Protein AF-A0A1I0TSB9-F1 (afdb_monomer)

Foldseek 3Di:
DPQAPVVLVVLCVVLVHDLQQLCVLVVHGSVVSVVPRVDHDDPVVSVSSVVSSVVVSVVVVVVVD

pLDDT: mean 85.25, std 9.1, range [49.19, 92.56]

Nearest PDB structures (foldseek):
  4pu8-assembly1_A  TM=7.003E-01  e=2.184E-01  Shewanella oneidensis MR-1
  4pu8-assembly1_B  T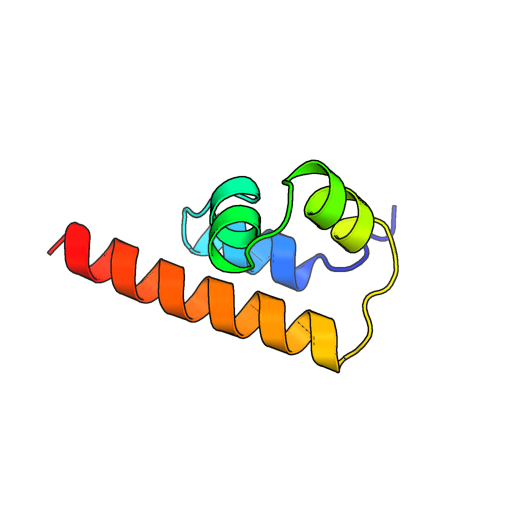M=7.054E-01  e=2.48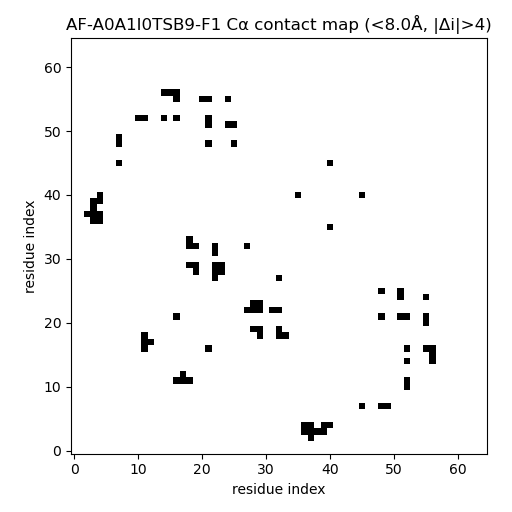3E-01  Shewanella oneidensis MR-1
  4pu7-assembly1_B  TM=7.023E-01  e=2.822E-01  Shewanella oneidensis MR-1
  4ghj-assembly1_A  TM=7.891E-01  e=7.372E-01  Vibrio vulnificus CMCP6
  4f8d-assembly1_A  TM=7.870E-01  e=1.491E+00  Enterobacter sp. RFL1396

Mean predicted aligned error: 4.67 Å

Secondary structure (DSSP, 8-state):
---TTHHHHHHHHHTT--HHHHHHHTTS-HHHHHHHTTSPPPHHHHHHHHHHHHHHHHHHHHH--

Structure (mmCIF, N/CA/C/O backbone):
data_AF-A0A1I0TSB9-F1
#
_entry.id   AF-A0A1I0TSB9-F1
#
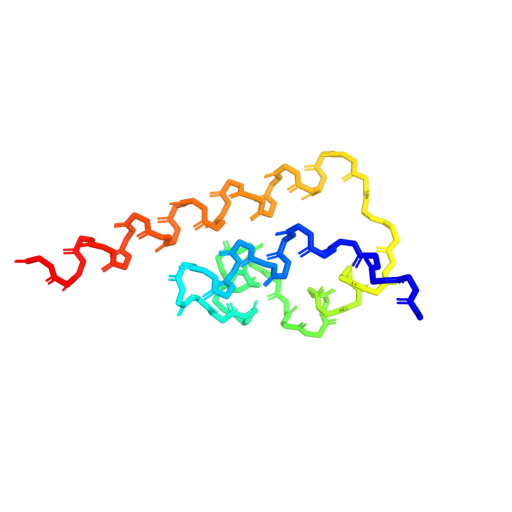loop_
_atom_site.group_PDB
_atom_site.id
_atom_site.type_symbol
_atom_site.label_atom_id
_atom_site.label_alt_id
_atom_site.label_comp_id
_atom_site.label_asym_id
_atom_site.label_entity_id
_atom_site.label_seq_id
_atom_site.pdbx_PDB_ins_code
_atom_site.Cartn_x
_atom_site.Cartn_y
_atom_site.Cartn_z
_atom_site.occupancy
_atom_site.B_iso_or_equiv
_atom_site.auth_seq_id
_atom_site.auth_comp_id
_atom_site.auth_asym_id
_atom_site.auth_atom_id
_atom_site.pdbx_PDB_model_num
ATOM 1 N N . MET A 1 1 ? 12.015 -20.321 -0.636 1.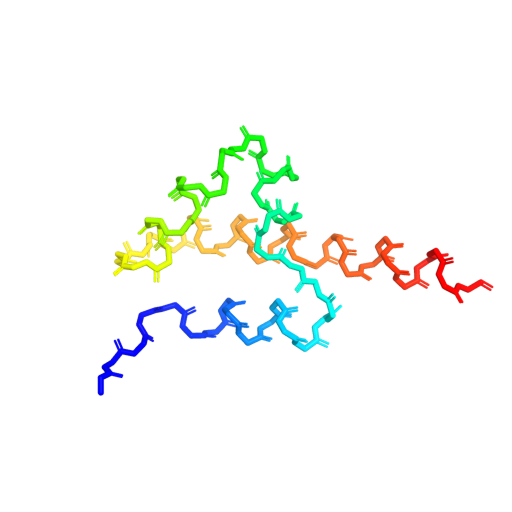00 49.19 1 MET A N 1
ATOM 2 C CA . MET A 1 1 ? 11.815 -19.230 -1.621 1.00 49.19 1 MET A CA 1
ATOM 3 C C . MET A 1 1 ? 12.008 -17.895 -0.917 1.00 49.19 1 MET A C 1
ATOM 5 O O . MET A 1 1 ? 11.255 -17.610 0.005 1.00 49.19 1 MET A O 1
ATOM 9 N N . VAL A 1 2 ? 13.019 -17.110 -1.298 1.00 52.31 2 VAL A N 1
ATOM 10 C CA . VAL A 1 2 ? 13.291 -15.788 -0.702 1.00 52.31 2 VAL A CA 1
ATOM 11 C C . VAL A 1 2 ? 12.151 -14.841 -1.081 1.00 52.31 2 VAL A C 1
ATOM 13 O O . VAL A 1 2 ? 12.041 -14.426 -2.236 1.00 52.31 2 VAL A O 1
ATOM 16 N N . LYS A 1 3 ? 11.259 -14.542 -0.133 1.00 59.03 3 LYS A N 1
ATOM 17 C CA . LYS A 1 3 ? 10.200 -13.549 -0.330 1.00 59.03 3 LYS A CA 1
ATOM 18 C C . LYS A 1 3 ? 10.845 -12.167 -0.303 1.00 59.03 3 LYS A C 1
ATOM 20 O O . LYS A 1 3 ? 11.128 -11.618 0.754 1.00 59.03 3 LYS A O 1
ATOM 25 N N . ARG A 1 4 ? 11.117 -11.616 -1.485 1.00 72.56 4 ARG A N 1
ATOM 26 C CA . ARG A 1 4 ? 11.522 -10.214 -1.622 1.00 72.56 4 ARG A CA 1
ATOM 27 C C . ARG A 1 4 ? 10.378 -9.327 -1.121 1.00 72.56 4 ARG A C 1
ATOM 29 O O . ARG A 1 4 ? 9.210 -9.615 -1.390 1.00 72.56 4 ARG A O 1
ATOM 36 N N . ASN A 1 5 ? 10.722 -8.281 -0.373 1.00 79.19 5 ASN A N 1
ATOM 37 C CA . ASN A 1 5 ? 9.776 -7.338 0.236 1.00 79.19 5 ASN A CA 1
ATOM 38 C C . ASN A 1 5 ? 8.785 -7.984 1.228 1.00 79.19 5 ASN A C 1
ATOM 40 O O . ASN A 1 5 ? 7.635 -7.549 1.322 1.00 79.19 5 ASN A O 1
ATOM 44 N N . ASP A 1 6 ? 9.216 -9.019 1.964 1.00 81.31 6 ASP A N 1
ATOM 45 C CA . ASP A 1 6 ? 8.377 -9.672 2.983 1.00 81.31 6 ASP A CA 1
ATOM 46 C C . ASP A 1 6 ? 7.927 -8.695 4.076 1.00 81.31 6 ASP A C 1
ATOM 48 O O . ASP A 1 6 ? 6.781 -8.772 4.506 1.00 81.31 6 ASP A O 1
ATOM 52 N N . ASP A 1 7 ? 8.767 -7.718 4.434 1.00 84.44 7 ASP A N 1
ATOM 53 C CA . ASP A 1 7 ? 8.435 -6.679 5.418 1.00 84.44 7 ASP A CA 1
ATOM 54 C C . ASP A 1 7 ? 7.146 -5.939 5.045 1.00 84.44 7 ASP A C 1
ATOM 56 O O . ASP A 1 7 ? 6.237 -5.830 5.855 1.00 84.44 7 ASP A O 1
ATOM 60 N N . ILE A 1 8 ? 7.011 -5.513 3.783 1.00 85.94 8 ILE A N 1
ATOM 61 C CA . ILE A 1 8 ? 5.811 -4.816 3.298 1.00 85.94 8 ILE A CA 1
ATOM 62 C C . ILE A 1 8 ? 4.602 -5.744 3.321 1.00 85.94 8 ILE A C 1
ATOM 64 O O . ILE A 1 8 ? 3.524 -5.359 3.768 1.00 85.94 8 ILE A O 1
ATOM 68 N N . ARG A 1 9 ? 4.773 -6.992 2.873 1.00 84.81 9 ARG A N 1
ATOM 69 C CA . ARG A 1 9 ? 3.687 -7.984 2.895 1.00 84.81 9 ARG A CA 1
ATOM 70 C C . ARG A 1 9 ? 3.216 -8.263 4.320 1.00 84.81 9 ARG A C 1
ATOM 72 O O . ARG A 1 9 ? 2.031 -8.521 4.524 1.00 84.81 9 ARG A O 1
ATOM 79 N N . ARG A 1 10 ? 4.137 -8.240 5.282 1.00 87.19 10 ARG A N 1
ATOM 80 C CA . ARG A 1 10 ? 3.857 -8.412 6.703 1.00 87.19 10 ARG A CA 1
ATOM 81 C C . ARG A 1 10 ? 3.143 -7.194 7.267 1.00 87.19 10 ARG A C 1
ATOM 83 O O . ARG A 1 10 ? 2.062 -7.377 7.802 1.00 87.19 10 ARG A O 1
ATOM 90 N N . SER A 1 11 ? 3.658 -5.984 7.050 1.00 87.62 11 SER A N 1
ATOM 91 C CA . SER A 1 11 ? 3.029 -4.745 7.521 1.00 87.62 11 SER A CA 1
ATOM 92 C C . SER A 1 11 ? 1.607 -4.573 6.993 1.00 87.62 11 SER A C 1
ATOM 94 O O . SER A 1 11 ? 0.723 -4.200 7.756 1.00 87.62 11 SER A O 1
ATOM 96 N N . ILE A 1 12 ? 1.356 -4.906 5.721 1.00 88.25 12 ILE A N 1
ATOM 97 C CA . ILE A 1 12 ? 0.004 -4.912 5.141 1.00 88.25 12 ILE A CA 1
ATOM 98 C C . ILE A 1 12 ? -0.897 -5.896 5.898 1.00 88.25 12 ILE A C 1
ATOM 100 O O . ILE A 1 12 ? -1.969 -5.514 6.356 1.00 88.25 12 ILE A O 1
ATOM 104 N N . ARG A 1 13 ? -0.442 -7.144 6.084 1.00 86.94 13 ARG A N 1
ATOM 105 C CA . ARG A 1 13 ? -1.223 -8.188 6.767 1.00 86.94 13 ARG A CA 1
ATOM 106 C C . ARG A 1 13 ? -1.491 -7.854 8.236 1.00 86.94 13 ARG A C 1
ATOM 108 O O . ARG A 1 13 ? -2.608 -8.041 8.694 1.00 86.94 13 ARG A O 1
ATOM 115 N N . GLU A 1 14 ? -0.484 -7.377 8.960 1.00 87.75 14 GLU A N 1
ATOM 116 C CA . GLU A 1 14 ? -0.591 -6.987 10.374 1.00 87.75 14 GLU A CA 1
ATOM 117 C C . GLU A 1 14 ? -1.498 -5.773 10.576 1.00 87.75 14 GLU A C 1
ATOM 119 O O . GLU A 1 14 ? -2.102 -5.630 11.632 1.00 87.75 14 GLU A O 1
ATOM 124 N N . SER A 1 15 ? -1.608 -4.909 9.567 1.00 85.88 15 SER A N 1
ATOM 125 C CA . SER A 1 15 ? -2.498 -3.746 9.604 1.00 85.88 15 SER A CA 1
ATOM 126 C C . SER A 1 15 ? -3.927 -4.074 9.165 1.00 85.88 15 SER A C 1
ATOM 128 O O . SER A 1 15 ? -4.749 -3.170 9.115 1.00 85.88 15 SER A O 1
ATOM 130 N N . GLY A 1 16 ? -4.223 -5.326 8.792 1.00 86.19 16 GLY A N 1
ATOM 131 C CA . GLY A 1 16 ? -5.521 -5.701 8.219 1.00 86.19 16 GLY A CA 1
ATOM 132 C C . GLY A 1 16 ? -5.776 -5.109 6.828 1.00 86.19 16 GLY A C 1
ATOM 133 O O . GLY A 1 16 ? -6.893 -5.166 6.325 1.00 86.19 16 GLY A O 1
ATOM 134 N N . LEU A 1 17 ? -4.746 -4.547 6.189 1.00 88.56 17 LEU A N 1
ATOM 135 C CA . LEU A 1 17 ? -4.865 -3.910 4.888 1.00 88.56 17 LEU A CA 1
ATOM 136 C C . LEU A 1 17 ? -4.730 -4.933 3.754 1.00 88.56 17 LEU A C 1
ATOM 138 O O . LEU A 1 17 ? -4.172 -6.024 3.900 1.00 88.56 17 LEU A O 1
ATOM 142 N N . HIS A 1 18 ? -5.191 -4.545 2.571 1.00 89.81 18 HIS A N 1
ATOM 143 C CA . HIS A 1 18 ? -5.033 -5.298 1.339 1.00 89.81 18 HIS A CA 1
ATOM 144 C C . HIS A 1 18 ? -4.040 -4.604 0.405 1.00 89.81 18 HIS A C 1
ATOM 146 O O . HIS A 1 18 ? -3.864 -3.389 0.438 1.00 89.81 18 HIS A O 1
ATOM 152 N N . GLN A 1 19 ? -3.395 -5.389 -0.461 1.00 89.75 19 GLN A N 1
ATOM 153 C CA . GLN A 1 19 ? -2.413 -4.879 -1.427 1.00 89.75 19 GLN A CA 1
ATOM 154 C C . GLN A 1 19 ? -3.031 -3.866 -2.400 1.00 89.75 19 GLN A C 1
ATOM 156 O O . GLN A 1 19 ? -2.366 -2.900 -2.764 1.00 89.75 19 GLN A O 1
ATOM 161 N N . TRP A 1 20 ? -4.297 -4.063 -2.775 1.00 90.44 20 TRP A N 1
ATOM 162 C CA . TRP A 1 20 ? -5.029 -3.137 -3.633 1.00 90.44 20 TRP A CA 1
ATOM 163 C C . TRP A 1 20 ? -5.266 -1.775 -2.965 1.00 90.44 20 TRP A C 1
ATOM 165 O O . TRP A 1 20 ? -5.126 -0.774 -3.650 1.00 90.44 20 TRP A O 1
ATOM 175 N N . MET A 1 21 ? -5.500 -1.708 -1.644 1.00 90.81 21 MET A N 1
ATOM 176 C CA . MET A 1 21 ? -5.678 -0.427 -0.933 1.00 90.81 21 MET A CA 1
ATOM 177 C C . MET A 1 21 ? -4.407 0.418 -0.978 1.00 90.81 21 MET A C 1
ATOM 179 O O . MET A 1 21 ? -4.448 1.612 -1.251 1.00 90.81 21 MET A O 1
ATOM 183 N N . VAL A 1 22 ? -3.251 -0.218 -0.773 1.00 91.12 22 VAL A N 1
ATOM 184 C CA . VAL A 1 22 ? -1.953 0.463 -0.878 1.00 91.12 22 VAL A CA 1
ATOM 185 C C . VAL A 1 22 ? -1.690 0.912 -2.315 1.00 91.12 22 VAL A C 1
ATOM 187 O O . VAL A 1 22 ? -1.173 2.002 -2.534 1.00 91.12 22 VAL A O 1
ATOM 190 N N . ALA A 1 23 ? -2.047 0.085 -3.302 1.00 91.75 23 ALA A N 1
ATOM 191 C CA . ALA A 1 23 ? -1.917 0.444 -4.710 1.00 91.75 23 ALA A CA 1
ATOM 192 C C . ALA A 1 23 ? -2.801 1.650 -5.075 1.00 91.75 23 ALA A C 1
ATOM 194 O O . ALA A 1 23 ? -2.318 2.576 -5.722 1.00 91.75 23 ALA A O 1
ATOM 195 N N . GLU A 1 24 ? -4.049 1.664 -4.607 1.00 92.31 24 GLU A N 1
ATOM 196 C CA . GLU A 1 24 ? -5.009 2.749 -4.816 1.00 92.31 24 GLU A CA 1
ATOM 197 C C . GLU A 1 24 ? -4.540 4.057 -4.168 1.00 92.31 24 GLU A C 1
ATOM 199 O O . GLU A 1 24 ? -4.512 5.084 -4.842 1.00 92.31 24 GLU A O 1
ATOM 204 N N . HIS A 1 25 ? -4.049 4.006 -2.923 1.00 91.25 25 HIS A N 1
ATOM 205 C CA . HIS A 1 25 ? -3.466 5.166 -2.227 1.00 91.25 25 HIS A CA 1
ATOM 206 C C . HIS A 1 25 ? -2.252 5.747 -2.956 1.00 91.25 25 HIS A C 1
ATOM 208 O O . HIS A 1 25 ? -2.059 6.956 -3.019 1.00 91.25 25 HIS A O 1
ATOM 214 N N . LEU A 1 26 ? -1.438 4.878 -3.557 1.00 89.62 26 LEU A N 1
ATOM 215 C CA . LEU A 1 26 ? -0.285 5.271 -4.369 1.00 89.62 26 LEU A CA 1
ATOM 216 C C . LEU A 1 26 ? -0.663 5.704 -5.798 1.00 89.62 26 LEU A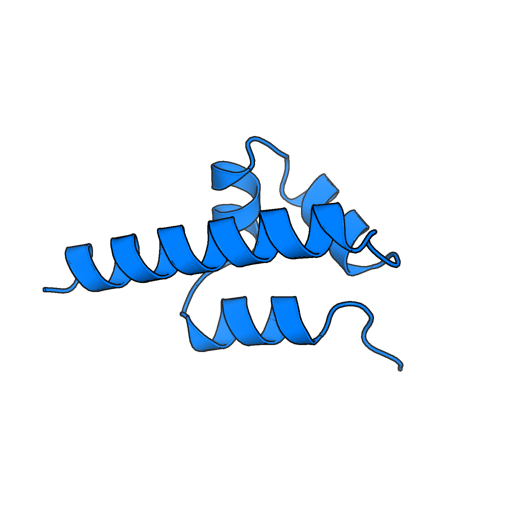 C 1
ATOM 218 O O . LEU A 1 26 ? 0.226 6.067 -6.569 1.00 89.62 26 LEU A O 1
ATOM 222 N N . GLY A 1 27 ? -1.942 5.639 -6.184 1.00 91.44 27 GLY A N 1
ATOM 223 C CA . GLY A 1 27 ? -2.408 5.979 -7.531 1.00 91.44 27 GLY A CA 1
ATOM 224 C C . GLY A 1 27 ? -1.930 5.011 -8.620 1.00 91.44 27 GLY A C 1
ATOM 225 O O . GLY A 1 27 ? -1.808 5.393 -9.784 1.00 91.44 27 GLY A O 1
ATOM 226 N N . ILE A 1 28 ? -1.619 3.761 -8.263 1.00 92.38 28 ILE A N 1
ATOM 227 C CA . ILE A 1 28 ? -1.134 2.727 -9.186 1.00 92.38 28 ILE A CA 1
ATOM 228 C C . ILE A 1 28 ? -2.092 1.537 -9.255 1.00 92.38 28 ILE A C 1
ATOM 230 O O . ILE A 1 28 ? -2.870 1.264 -8.349 1.00 92.38 28 ILE A O 1
ATOM 234 N N . SER A 1 29 ? -1.994 0.753 -10.330 1.00 91.50 29 SER A N 1
ATOM 235 C CA . SER A 1 29 ? -2.750 -0.500 -10.421 1.00 91.50 29 SER A CA 1
ATOM 236 C C . SER A 1 29 ? -2.219 -1.564 -9.450 1.00 91.50 29 SER A C 1
ATOM 238 O O . SER A 1 29 ? -1.006 -1.684 -9.241 1.00 91.50 29 SER A O 1
ATOM 240 N N . GLU A 1 30 ? -3.106 -2.423 -8.940 1.00 89.19 30 GLU A N 1
ATOM 241 C CA . GLU A 1 30 ? -2.733 -3.588 -8.121 1.00 89.19 30 GLU A CA 1
ATOM 242 C C . GLU A 1 30 ? -1.717 -4.494 -8.841 1.00 89.19 30 GLU A C 1
ATOM 244 O O . GLU A 1 30 ? -0.784 -5.021 -8.230 1.00 89.19 30 GLU A O 1
ATOM 249 N N . ALA A 1 31 ? -1.836 -4.635 -10.165 1.00 89.06 31 ALA A N 1
ATOM 250 C CA . ALA A 1 31 ? -0.892 -5.401 -10.972 1.00 89.06 31 ALA A CA 1
ATOM 251 C C . ALA A 1 31 ? 0.516 -4.778 -10.960 1.00 89.06 31 ALA A C 1
ATOM 253 O O . ALA A 1 31 ? 1.514 -5.501 -10.912 1.00 89.06 31 ALA A O 1
ATOM 254 N N . THR A 1 32 ? 0.621 -3.445 -10.987 1.00 89.81 32 THR A N 1
ATOM 255 C CA . THR A 1 32 ? 1.896 -2.726 -10.837 1.00 89.81 32 THR A CA 1
ATOM 256 C C . THR A 1 32 ? 2.493 -2.987 -9.460 1.00 89.81 32 THR A C 1
ATOM 258 O O . THR A 1 32 ? 3.654 -3.387 -9.363 1.00 89.81 32 THR A O 1
ATOM 261 N N . PHE A 1 33 ? 1.685 -2.857 -8.409 1.00 90.44 33 PHE A N 1
ATOM 262 C CA . PHE A 1 33 ? 2.134 -3.095 -7.041 1.00 90.44 33 PHE A CA 1
ATOM 263 C C . PHE A 1 33 ? 2.575 -4.550 -6.819 1.00 90.44 33 PHE A C 1
ATOM 265 O O . 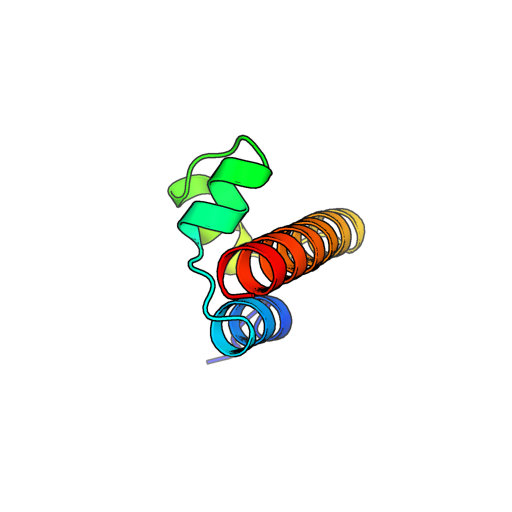PHE A 1 33 ? 3.646 -4.819 -6.279 1.00 90.44 33 PHE A O 1
ATOM 272 N N . THR A 1 34 ? 1.824 -5.514 -7.350 1.00 87.25 34 THR A N 1
ATOM 273 C CA . THR A 1 34 ? 2.179 -6.939 -7.299 1.00 87.25 34 THR A CA 1
ATOM 274 C C . THR A 1 34 ? 3.507 -7.218 -8.004 1.00 87.25 34 THR A C 1
ATOM 276 O O . THR A 1 34 ? 4.313 -8.008 -7.504 1.00 87.25 34 THR A O 1
ATOM 279 N N . ARG A 1 35 ? 3.776 -6.565 -9.146 1.00 88.06 35 ARG A N 1
ATOM 280 C CA . ARG A 1 35 ? 5.080 -6.655 -9.829 1.00 88.06 35 ARG A CA 1
ATOM 281 C C . ARG A 1 35 ? 6.195 -6.084 -8.959 1.00 88.06 35 ARG A C 1
ATOM 283 O O . ARG A 1 35 ? 7.221 -6.744 -8.813 1.00 88.06 35 ARG A O 1
ATOM 290 N N . TRP A 1 36 ? 5.974 -4.936 -8.320 1.00 88.44 36 TRP A N 1
ATOM 291 C CA . TRP A 1 36 ? 6.947 -4.341 -7.400 1.00 88.44 36 TRP A CA 1
ATOM 292 C C . TRP A 1 36 ? 7.266 -5.262 -6.224 1.00 88.44 36 TRP A C 1
ATOM 294 O O . TRP A 1 36 ? 8.427 -5.425 -5.871 1.00 88.44 36 TRP A O 1
ATOM 304 N N . LEU A 1 37 ? 6.268 -5.953 -5.670 1.00 85.38 37 LEU A N 1
ATOM 305 C CA . LEU A 1 37 ? 6.467 -6.929 -4.597 1.00 85.38 37 LEU A CA 1
ATOM 306 C C . LEU A 1 37 ? 7.170 -8.227 -5.042 1.00 85.38 37 LEU A C 1
ATOM 308 O O . LEU A 1 37 ? 7.476 -9.068 -4.192 1.00 85.38 37 LEU A O 1
ATOM 312 N N . ARG A 1 38 ? 7.372 -8.448 -6.347 1.00 85.00 38 ARG A N 1
ATOM 313 C CA . ARG A 1 38 ? 8.125 -9.593 -6.897 1.00 85.00 38 ARG A CA 1
ATOM 314 C C . ARG A 1 38 ? 9.574 -9.227 -7.224 1.00 85.00 38 ARG A C 1
ATOM 316 O O . ARG A 1 38 ? 10.432 -10.108 -7.200 1.00 85.00 38 ARG A O 1
ATOM 323 N N . THR A 1 39 ? 9.840 -7.958 -7.517 1.00 81.81 39 THR A N 1
ATOM 324 C CA . THR A 1 39 ? 11.171 -7.414 -7.815 1.00 81.81 39 THR A CA 1
ATOM 325 C C . THR A 1 39 ? 11.786 -6.744 -6.587 1.00 81.81 39 THR A C 1
ATOM 327 O O . THR A 1 39 ? 11.091 -6.409 -5.633 1.00 81.81 39 THR A O 1
ATOM 330 N N . GLU A 1 40 ? 13.099 -6.536 -6.576 1.00 76.94 40 GLU A N 1
ATOM 331 C CA . GLU A 1 40 ? 13.718 -5.702 -5.542 1.00 76.94 40 GLU A CA 1
ATOM 332 C C . GLU A 1 40 ? 13.292 -4.242 -5.751 1.00 76.94 40 GLU A C 1
ATOM 334 O O . GLU A 1 40 ? 13.411 -3.704 -6.852 1.00 76.94 40 GLU A O 1
ATOM 339 N N . MET A 1 41 ? 12.708 -3.626 -4.722 1.00 80.56 41 MET A N 1
ATOM 340 C CA . MET A 1 41 ? 12.348 -2.209 -4.768 1.00 80.56 41 MET A CA 1
ATOM 341 C C . MET A 1 41 ? 13.535 -1.371 -4.314 1.00 80.56 41 MET A C 1
ATOM 343 O O . MET A 1 41 ? 14.246 -1.753 -3.387 1.00 80.56 41 MET A O 1
ATOM 347 N N . SER A 1 42 ? 13.709 -0.198 -4.925 1.00 84.44 42 SER A N 1
ATOM 348 C CA . SER A 1 42 ? 14.640 0.794 -4.393 1.00 84.44 42 SER A CA 1
ATOM 349 C C . SER A 1 42 ? 14.207 1.226 -2.990 1.00 84.44 42 SER A C 1
ATOM 351 O O . SER A 1 42 ? 13.019 1.211 -2.651 1.00 84.44 42 SER A O 1
ATOM 353 N N . SER A 1 43 ? 15.173 1.648 -2.176 1.00 82.56 43 SER A N 1
ATOM 354 C CA . SER A 1 43 ? 14.946 2.108 -0.802 1.00 82.56 43 SER A CA 1
ATOM 355 C C . SER A 1 43 ? 13.908 3.233 -0.722 1.00 82.56 43 SER A C 1
ATOM 357 O O . SER A 1 43 ? 13.118 3.285 0.216 1.00 82.5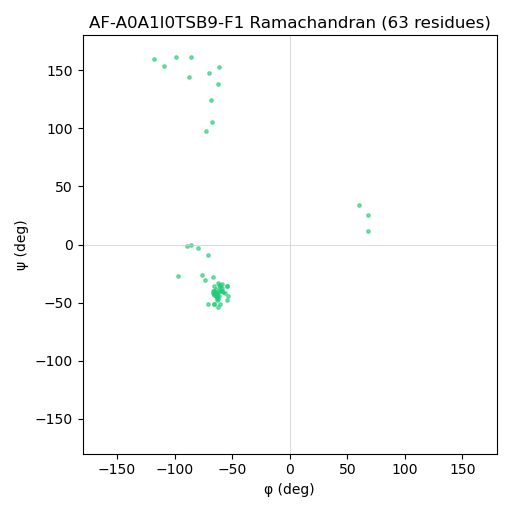6 43 SER A O 1
ATOM 359 N N . GLU A 1 44 ? 13.885 4.110 -1.726 1.00 86.69 44 GLU A N 1
ATOM 360 C CA . GLU A 1 44 ? 12.913 5.196 -1.862 1.00 86.69 44 GLU A CA 1
ATOM 361 C C . GLU A 1 44 ? 11.491 4.668 -2.081 1.00 86.69 44 GLU A C 1
ATOM 363 O O . GLU A 1 44 ? 10.591 4.995 -1.313 1.00 86.69 44 GLU A O 1
ATOM 368 N N . ARG A 1 45 ? 11.296 3.761 -3.049 1.00 86.38 45 ARG A N 1
ATOM 369 C CA . ARG A 1 45 ? 9.981 3.149 -3.299 1.00 86.38 45 ARG A CA 1
ATOM 370 C C . ARG A 1 45 ? 9.494 2.357 -2.094 1.00 86.38 45 ARG A C 1
ATOM 372 O O . ARG A 1 45 ? 8.322 2.433 -1.747 1.00 86.38 45 ARG A O 1
ATOM 379 N N . LYS A 1 46 ? 10.389 1.619 -1.428 1.00 87.94 46 LYS A N 1
ATOM 380 C CA . LYS A 1 46 ? 10.053 0.877 -0.205 1.00 87.94 46 LYS A CA 1
ATOM 381 C C . LYS A 1 46 ? 9.532 1.816 0.888 1.00 87.94 46 LYS A C 1
ATOM 383 O O . LYS A 1 46 ? 8.575 1.458 1.567 1.00 87.94 46 LYS A O 1
ATOM 388 N N . ARG A 1 47 ? 10.133 3.003 1.028 1.00 88.69 47 ARG A N 1
ATOM 389 C CA . ARG A 1 47 ? 9.700 4.039 1.974 1.00 88.69 47 ARG A CA 1
ATOM 390 C C . ARG A 1 47 ? 8.321 4.584 1.618 1.00 88.69 47 ARG A C 1
ATOM 392 O O . ARG A 1 47 ? 7.440 4.493 2.454 1.00 88.69 47 ARG A O 1
ATOM 399 N N . MET A 1 48 ? 8.106 4.997 0.366 1.00 89.69 48 MET A N 1
ATOM 400 C CA . MET A 1 48 ? 6.795 5.483 -0.099 1.00 89.69 48 MET A CA 1
ATOM 401 C C . MET A 1 48 ? 5.670 4.480 0.184 1.00 89.69 48 MET A C 1
ATOM 403 O O . MET A 1 48 ? 4.604 4.845 0.665 1.00 89.69 48 MET A O 1
ATOM 407 N N . VAL A 1 49 ? 5.920 3.195 -0.086 1.00 90.25 49 VAL A N 1
ATOM 408 C CA . VAL A 1 49 ? 4.952 2.124 0.186 1.00 90.25 49 VAL A CA 1
ATOM 409 C C . VAL A 1 49 ? 4.705 1.961 1.686 1.00 90.25 49 VAL A C 1
ATOM 411 O O . VAL A 1 49 ? 3.573 1.731 2.098 1.00 90.25 49 VAL A O 1
ATOM 414 N N . MET A 1 50 ? 5.750 2.056 2.508 1.00 89.44 50 MET A N 1
ATOM 415 C CA . MET A 1 50 ? 5.621 1.951 3.960 1.00 89.44 50 MET A CA 1
ATOM 416 C C . MET A 1 50 ? 4.842 3.127 4.550 1.00 89.44 50 MET A C 1
ATOM 418 O O . MET A 1 50 ? 3.987 2.908 5.403 1.00 89.44 50 MET A O 1
ATOM 422 N N . ASP A 1 51 ? 5.097 4.340 4.067 1.00 92.00 51 ASP A N 1
ATOM 423 C CA . ASP A 1 51 ? 4.396 5.549 4.495 1.00 92.00 51 ASP A CA 1
ATOM 424 C C . ASP A 1 51 ? 2.904 5.450 4.140 1.00 92.00 51 ASP A C 1
ATOM 426 O O . ASP A 1 51 ? 2.059 5.603 5.020 1.00 92.00 51 ASP A O 1
ATOM 430 N N . ALA A 1 52 ? 2.580 5.021 2.913 1.00 92.56 52 ALA A N 1
ATOM 431 C CA . ALA A 1 52 ? 1.205 4.745 2.490 1.00 92.56 52 ALA A CA 1
ATOM 432 C C . ALA A 1 52 ? 0.499 3.710 3.389 1.00 92.56 52 ALA A C 1
ATOM 434 O O . ALA A 1 52 ? -0.659 3.880 3.760 1.00 92.56 52 ALA A O 1
ATOM 435 N N . ILE A 1 53 ? 1.195 2.638 3.785 1.00 91.38 53 ILE A N 1
ATOM 436 C CA . ILE A 1 53 ? 0.649 1.630 4.710 1.00 91.38 53 ILE A CA 1
ATOM 437 C C . ILE A 1 53 ? 0.366 2.238 6.086 1.00 91.38 53 ILE A C 1
ATOM 439 O O . ILE A 1 53 ? -0.660 1.922 6.685 1.00 91.38 53 ILE A O 1
ATOM 443 N N . GLN A 1 54 ? 1.260 3.082 6.608 1.00 91.50 54 GLN A N 1
ATOM 444 C CA . GLN A 1 54 ? 1.069 3.727 7.910 1.00 91.50 54 GLN A CA 1
ATOM 445 C C . GLN A 1 54 ? -0.101 4.712 7.894 1.00 91.50 54 GLN A C 1
ATOM 447 O O . GLN A 1 54 ? -0.863 4.752 8.859 1.00 91.50 54 GLN A O 1
ATOM 452 N N . GLU A 1 55 ? -0.263 5.475 6.815 1.00 92.12 55 GLU A N 1
ATOM 453 C CA . GLU A 1 55 ? -1.402 6.377 6.622 1.00 92.12 55 GLU A CA 1
ATOM 454 C C . GLU A 1 55 ? -2.716 5.596 6.572 1.00 92.12 55 GLU A C 1
ATOM 456 O O . GLU A 1 55 ? -3.584 5.816 7.416 1.00 92.12 55 GLU A O 1
ATOM 461 N N . LEU A 1 56 ? -2.813 4.587 5.701 1.00 91.56 56 LEU A N 1
ATOM 462 C CA . LEU A 1 56 ? -3.999 3.731 5.596 1.00 91.56 56 LEU A CA 1
ATOM 463 C C . LEU A 1 56 ? -4.325 3.012 6.909 1.00 91.56 56 LEU A C 1
ATOM 465 O O . LEU A 1 56 ? -5.490 2.863 7.268 1.00 91.56 56 LEU A O 1
ATOM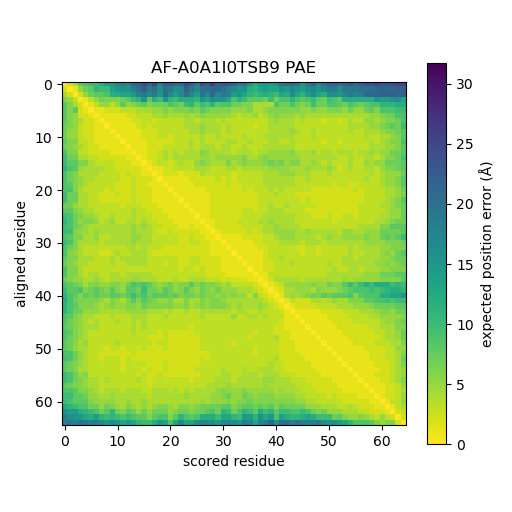 469 N N . LYS A 1 57 ? -3.305 2.578 7.658 1.00 90.94 57 LYS A N 1
ATOM 470 C CA . LYS A 1 57 ? -3.494 1.954 8.973 1.00 90.94 57 LYS A CA 1
ATOM 471 C C . LYS A 1 57 ? -4.123 2.931 9.964 1.00 90.94 57 LYS A C 1
ATOM 473 O O . LYS A 1 57 ? -4.996 2.536 10.733 1.00 90.94 57 LYS A O 1
ATOM 478 N N . ARG A 1 58 ? -3.673 4.190 9.972 1.00 90.31 58 ARG A N 1
ATOM 479 C CA . ARG A 1 58 ? -4.250 5.238 10.827 1.00 90.31 58 ARG A CA 1
ATOM 480 C C . ARG A 1 58 ? -5.681 5.547 10.416 1.00 90.31 58 ARG A C 1
ATOM 482 O O . ARG A 1 58 ? -6.525 5.654 11.294 1.00 90.31 58 ARG A O 1
ATOM 489 N N . GLU A 1 59 ? -5.956 5.641 9.119 1.00 89.06 59 GLU A N 1
ATOM 490 C CA . GLU A 1 59 ? -7.315 5.856 8.618 1.00 89.06 59 GLU A CA 1
ATOM 491 C C . GLU A 1 59 ? -8.255 4.712 9.002 1.00 89.06 59 GLU A C 1
ATOM 493 O O . GLU A 1 59 ? -9.364 4.966 9.464 1.00 89.06 59 GLU A O 1
ATOM 498 N N . LEU A 1 60 ? -7.816 3.457 8.869 1.00 87.06 60 LEU A N 1
ATOM 499 C CA . LEU A 1 60 ? -8.610 2.299 9.280 1.00 87.06 60 LEU A CA 1
ATOM 500 C C . LEU A 1 60 ? -8.886 2.328 10.789 1.00 87.06 60 LEU A C 1
ATOM 502 O O . LEU A 1 60 ? -10.035 2.208 11.200 1.00 87.06 60 LEU A O 1
ATOM 506 N N . ALA A 1 61 ? -7.857 2.586 11.602 1.00 86.00 61 ALA A N 1
ATOM 507 C CA . ALA A 1 61 ? -8.004 2.701 13.051 1.00 86.00 61 ALA A CA 1
ATOM 508 C C . ALA A 1 61 ? -8.927 3.861 13.470 1.00 86.00 61 ALA A C 1
ATOM 510 O O . ALA A 1 61 ? -9.619 3.754 14.475 1.00 86.00 61 ALA A O 1
ATOM 511 N N . GLN A 1 62 ? -8.950 4.963 12.711 1.00 83.88 62 GLN A N 1
ATOM 512 C CA . GLN A 1 62 ? -9.868 6.084 12.939 1.00 83.88 62 GLN A CA 1
ATOM 513 C C . GLN A 1 62 ? -11.306 5.769 12.521 1.00 83.88 62 GLN A C 1
ATOM 515 O O . GLN A 1 62 ? -12.230 6.316 13.108 1.00 83.88 62 GLN A O 1
ATOM 520 N N . ARG A 1 63 ? -11.512 4.918 11.509 1.00 77.12 63 ARG A N 1
ATOM 521 C CA . ARG A 1 63 ? -12.852 4.503 11.060 1.00 77.12 63 ARG A CA 1
ATOM 522 C C . ARG A 1 63 ? -13.507 3.486 11.993 1.00 77.12 63 ARG A C 1
ATOM 524 O O . ARG A 1 63 ? -14.728 3.389 11.999 1.00 77.12 63 ARG A O 1
ATOM 531 N N . GLU A 1 64 ? -12.709 2.717 12.727 1.00 69.88 64 GLU A N 1
ATOM 532 C CA . GLU A 1 64 ? -13.183 1.710 13.686 1.00 69.88 64 GLU A CA 1
ATOM 533 C C . GLU A 1 64 ? -13.397 2.262 15.114 1.00 69.88 64 GLU A C 1
ATOM 535 O O . GLU A 1 64 ? -13.819 1.503 15.987 1.00 69.88 64 GLU A O 1
ATOM 540 N N . ALA A 1 65 ? -13.121 3.552 15.356 1.00 58.75 65 ALA A N 1
ATOM 541 C CA . ALA A 1 65 ? -13.261 4.237 16.650 1.00 58.75 65 ALA A CA 1
ATOM 542 C C . ALA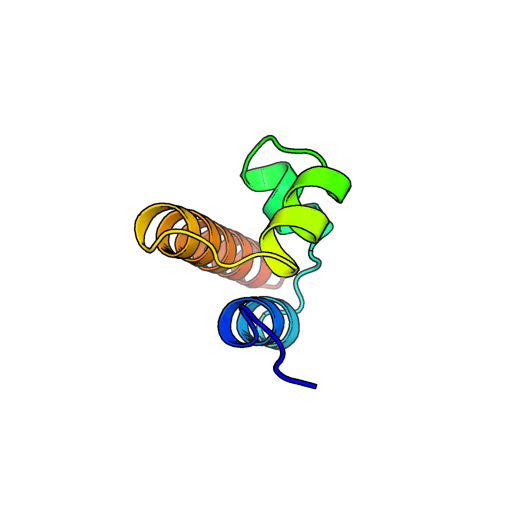 A 1 65 ? -14.559 5.055 16.748 1.00 58.75 65 ALA A C 1
ATOM 544 O O . ALA A 1 65 ? -15.162 5.049 17.846 1.00 58.75 65 ALA A O 1
#

Solvent-accessible surface area (backbone atoms only — not comparable to full-atom values): 3800 Å² total; per-residue (Å²): 130,88,65,49,60,47,67,58,58,44,53,34,56,76,56,75,49,53,71,52,58,47,14,53,77,70,74,43,53,47,69,57,47,54,50,48,50,71,41,89,65,55,75,66,58,51,44,56,55,50,53,49,47,55,52,52,38,50,52,53,56,60,74,76,108

Organism: NCBI:txid186116

Sequence (65 aa):
MVKRNDDIRRSIRESGLHQWMVAEHLGISEATFTRWLRTEMSSERKRMVMDAIQELKRELAQREA

Radius of gyration: 11.58 Å; Cα contacts (8 Å, |Δi|>4): 50; chains: 1; bounding box: 28×26×28 Å